Protein AF-A0A1M8A535-F1 (afdb_monomer)

Foldseek 3Di:
DPPDDDPVNVVVLLCDDLLQDDFPPQFQEKEWAAAPDPPDPQSCCQPVRNVSSNCVNYVRYHYHYHYDPFTWMWTDGNPDDIDIDGCPVNHSSRNSVVVRVVRVVVVVVPD

Secondary structure (DSSP, 8-state):
------HHHHHHHHSSSGGGSPPPTTEEEEEEEE-SS--SHHHHHIIIIIHHHHHHH-TT-EEEEEE-SS-EEEEEESSS--EEEE-TT--HHHHHHHHHHHHHHHHHTT-

pLDDT: mean 86.31, std 12.4, range [38.91, 96.44]

Solvent-accessible surface area (backbone atoms only — not comparable to full-atom values): 6331 Å² total; per-residue (Å²): 132,84,78,80,83,44,70,68,62,52,50,55,55,34,66,48,66,76,26,33,48,72,72,56,86,54,53,46,30,37,41,36,28,36,50,85,65,73,84,46,72,40,58,47,43,31,64,71,51,32,44,56,7,30,43,68,50,29,77,83,49,44,77,47,79,43,77,26,96,67,44,30,39,35,43,34,39,75,90,50,81,65,47,74,46,72,43,87,92,55,48,38,62,52,53,44,51,50,51,54,52,54,45,55,57,68,63,57,82,79,114

Structure (mmCIF, N/CA/C/O backbone):
data_AF-A0A1M8A535-F1
#
_entry.id   AF-A0A1M8A535-F1
#
loop_
_atom_site.group_PDB
_atom_site.id
_atom_site.type_symbol
_atom_site.label_atom_id
_atom_site.label_alt_id
_atom_site.label_comp_id
_atom_site.label_asym_id
_atom_site.label_entity_id
_atom_site.label_seq_id
_atom_site.pdbx_PDB_ins_code
_atom_site.Cartn_x
_atom_site.Cartn_y
_atom_site.Cartn_z
_atom_site.occupancy
_atom_site.B_iso_or_equiv
_atom_site.auth_seq_id
_atom_site.auth_comp_id
_atom_site.auth_asym_id
_atom_site.auth_atom_id
_atom_site.pdbx_PDB_model_num
ATOM 1 N N . MET A 1 1 ? -23.820 -14.191 14.172 1.00 38.91 1 MET A N 1
ATOM 2 C CA . MET A 1 1 ? -23.262 -15.226 13.271 1.00 38.91 1 MET A CA 1
ATOM 3 C C . MET A 1 1 ? -22.212 -14.581 12.381 1.00 38.91 1 MET A C 1
ATOM 5 O O . MET A 1 1 ? -22.563 -13.698 11.611 1.00 38.91 1 MET A O 1
ATOM 9 N N . ALA A 1 2 ? -20.935 -14.950 12.505 1.00 47.56 2 ALA A N 1
ATOM 10 C CA . ALA A 1 2 ? -19.912 -14.482 11.570 1.00 47.56 2 ALA A CA 1
ATOM 11 C C . ALA A 1 2 ? -20.130 -15.176 10.216 1.00 47.56 2 ALA A C 1
ATOM 13 O O . ALA A 1 2 ? -20.150 -16.405 10.156 1.00 47.56 2 ALA A O 1
ATOM 14 N N . ALA A 1 3 ? -20.345 -14.407 9.147 1.00 57.09 3 ALA A N 1
ATOM 15 C CA . ALA A 1 3 ? -20.502 -14.960 7.806 1.00 57.09 3 ALA A CA 1
ATOM 16 C C . ALA A 1 3 ? -19.264 -15.796 7.441 1.00 57.09 3 ALA A C 1
ATOM 18 O O . ALA A 1 3 ? -18.129 -15.324 7.550 1.00 57.09 3 ALA A O 1
ATOM 19 N N . ARG A 1 4 ? -19.480 -17.049 7.026 1.00 62.72 4 ARG A N 1
ATOM 20 C CA . ARG A 1 4 ? -18.416 -17.961 6.593 1.00 62.72 4 ARG A CA 1
ATOM 21 C C . ARG A 1 4 ? -17.758 -17.342 5.356 1.00 62.72 4 ARG A C 1
ATOM 23 O O . ARG A 1 4 ? -18.386 -17.261 4.304 1.00 62.72 4 ARG A O 1
ATOM 30 N N . ARG A 1 5 ? -16.523 -16.843 5.485 1.00 73.00 5 ARG A N 1
ATOM 31 C CA . ARG A 1 5 ? -15.773 -16.290 4.347 1.00 73.00 5 ARG A CA 1
ATOM 32 C C . ARG A 1 5 ? -15.530 -17.417 3.346 1.00 73.00 5 ARG A C 1
ATOM 34 O O . ARG A 1 5 ? -14.798 -18.354 3.644 1.00 73.00 5 ARG A O 1
ATOM 41 N N . THR A 1 6 ? -16.166 -17.341 2.183 1.00 90.62 6 THR A N 1
ATOM 42 C CA . THR A 1 6 ? -15.865 -18.234 1.063 1.00 90.62 6 THR A CA 1
ATOM 43 C C . THR A 1 6 ? -14.630 -17.717 0.334 1.00 90.62 6 THR A C 1
ATOM 45 O O . THR A 1 6 ? -14.406 -16.506 0.271 1.00 90.62 6 THR A O 1
ATOM 48 N N . LEU A 1 7 ? -13.830 -18.620 -0.236 1.00 86.12 7 LEU A N 1
ATOM 49 C CA . LEU A 1 7 ? -12.662 -18.238 -1.036 1.00 86.12 7 LEU A CA 1
ATOM 50 C C . LEU A 1 7 ? -13.058 -17.291 -2.180 1.00 86.12 7 LEU A C 1
ATOM 52 O O . LEU A 1 7 ? -12.413 -16.267 -2.375 1.00 86.12 7 LEU A O 1
ATOM 56 N N . ALA A 1 8 ? -14.172 -17.579 -2.860 1.00 88.94 8 ALA A N 1
ATOM 57 C CA . ALA A 1 8 ? -14.725 -16.722 -3.909 1.00 88.94 8 ALA A CA 1
ATOM 58 C C . ALA A 1 8 ? -15.005 -15.291 -3.413 1.00 88.94 8 ALA A C 1
ATOM 60 O O . ALA A 1 8 ? -14.661 -14.326 -4.089 1.00 88.94 8 ALA A O 1
ATOM 61 N N . GLY A 1 9 ? -15.561 -15.140 -2.205 1.00 89.44 9 GLY A N 1
ATOM 62 C CA . GLY A 1 9 ? -15.795 -13.825 -1.605 1.00 89.44 9 GLY A CA 1
ATOM 63 C C . GLY A 1 9 ? -14.505 -13.091 -1.226 1.00 89.44 9 GLY A C 1
ATOM 64 O O . GLY A 1 9 ? -14.452 -11.866 -1.309 1.00 89.44 9 GLY A O 1
ATOM 65 N N . VAL A 1 10 ? -13.452 -13.816 -0.833 1.00 89.44 10 VAL A N 1
ATOM 66 C CA . VAL A 1 10 ? -12.134 -13.219 -0.560 1.00 89.44 10 VAL A CA 1
ATOM 67 C C . VAL A 1 10 ? -11.491 -12.725 -1.853 1.00 89.44 10 VAL A C 1
ATOM 69 O O . VAL A 1 10 ? -11.068 -11.574 -1.901 1.00 89.44 10 VAL A O 1
ATOM 72 N N . VAL A 1 11 ? -11.479 -13.547 -2.905 1.00 90.94 11 VAL A N 1
ATOM 73 C CA . VAL A 1 11 ? -10.924 -13.166 -4.214 1.00 90.94 11 VAL A CA 1
ATOM 74 C C . VAL A 1 11 ? -11.663 -11.956 -4.777 1.00 90.94 11 VAL A C 1
ATOM 76 O O . VAL A 1 11 ? -11.015 -10.978 -5.133 1.00 90.94 11 VAL A O 1
AT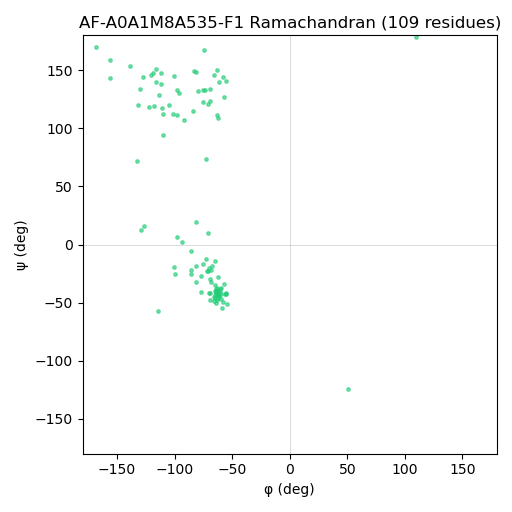OM 79 N N . ALA A 1 12 ? -13.001 -11.959 -4.749 1.00 90.75 12 ALA A N 1
ATOM 80 C CA . ALA A 1 12 ? -13.797 -10.822 -5.206 1.00 90.75 12 ALA A CA 1
ATOM 81 C C . ALA A 1 12 ? -13.408 -9.515 -4.493 1.00 90.75 12 ALA A C 1
ATOM 83 O O . ALA A 1 12 ? -13.267 -8.481 -5.137 1.00 90.75 12 ALA A O 1
ATOM 84 N N . ARG A 1 13 ? -13.160 -9.558 -3.174 1.00 90.00 13 ARG A N 1
ATOM 85 C CA . ARG A 1 13 ? -12.712 -8.381 -2.408 1.00 90.00 13 ARG A CA 1
ATOM 86 C C . ARG A 1 13 ? -11.295 -7.928 -2.751 1.00 90.00 13 ARG A C 1
ATOM 88 O O . ARG A 1 13 ? -11.016 -6.742 -2.583 1.00 90.00 13 ARG A O 1
ATOM 95 N N . LEU A 1 14 ? -10.416 -8.841 -3.164 1.00 92.19 14 LEU A N 1
ATOM 96 C CA . LEU A 1 14 ? -9.039 -8.532 -3.563 1.00 92.19 14 LEU A CA 1
ATOM 97 C C . LEU A 1 14 ? -8.968 -7.908 -4.963 1.00 92.19 14 LEU A C 1
ATOM 99 O O . LEU A 1 14 ? -8.065 -7.127 -5.239 1.00 92.19 14 LEU A O 1
ATOM 103 N N . THR A 1 15 ? -9.936 -8.215 -5.826 1.00 91.94 15 THR A N 1
ATOM 104 C CA . THR A 1 15 ? -9.985 -7.733 -7.215 1.00 91.94 15 THR A CA 1
ATOM 105 C C . THR A 1 15 ? -10.800 -6.450 -7.407 1.00 91.94 15 THR A C 1
ATOM 107 O O . THR A 1 15 ? -10.961 -5.997 -8.535 1.00 91.94 15 THR A O 1
ATOM 110 N N . THR A 1 16 ? -11.344 -5.863 -6.338 1.00 88.88 16 THR A N 1
ATOM 111 C CA . THR A 1 16 ? -12.184 -4.651 -6.396 1.00 88.88 16 THR A CA 1
ATOM 112 C C . THR A 1 16 ? -11.677 -3.575 -5.444 1.00 88.88 16 THR A C 1
ATOM 114 O O . THR A 1 16 ? -11.292 -3.908 -4.327 1.00 88.88 16 THR A O 1
ATOM 117 N N . GLY A 1 17 ? -11.782 -2.300 -5.824 1.00 86.94 17 GLY A N 1
ATOM 118 C CA . GLY A 1 17 ? -11.377 -1.153 -5.000 1.00 86.94 17 GLY A CA 1
ATOM 119 C C . GLY A 1 17 ? -10.124 -0.456 -5.529 1.00 86.94 17 GLY A C 1
ATOM 120 O O . GLY A 1 17 ? -9.547 -0.886 -6.525 1.00 86.94 17 GLY A O 1
ATOM 121 N N . ALA A 1 18 ? -9.702 0.616 -4.857 1.00 86.31 18 ALA A N 1
ATOM 122 C CA . ALA A 1 18 ? -8.587 1.449 -5.312 1.00 86.31 18 ALA A CA 1
ATOM 123 C C . ALA A 1 18 ? -7.246 0.695 -5.306 1.00 86.31 18 ALA A C 1
ATOM 125 O O . ALA A 1 18 ? -6.411 0.902 -6.179 1.00 86.31 18 ALA A O 1
ATOM 126 N N . GLY A 1 19 ? -7.028 -0.212 -4.352 1.00 88.44 19 GLY A N 1
ATOM 127 C CA . GLY A 1 19 ? -5.813 -1.024 -4.299 1.00 88.44 19 GLY A CA 1
ATOM 128 C C . GLY A 1 19 ? -5.741 -2.113 -5.372 1.00 88.44 19 GLY A C 1
ATOM 129 O O . GLY A 1 19 ? -4.678 -2.679 -5.574 1.00 88.44 19 GLY A O 1
ATOM 130 N N . ALA A 1 20 ? -6.825 -2.424 -6.089 1.00 92.31 20 ALA A N 1
ATOM 131 C CA . ALA A 1 20 ? -6.866 -3.546 -7.036 1.00 92.31 20 ALA A CA 1
ATOM 132 C C . ALA A 1 20 ? -6.243 -3.228 -8.415 1.00 92.31 20 ALA A C 1
ATOM 134 O O . ALA A 1 20 ? -6.526 -3.904 -9.406 1.00 92.31 20 ALA A O 1
ATOM 135 N N . HIS A 1 21 ? -5.405 -2.194 -8.497 1.00 91.62 21 HIS A N 1
ATOM 136 C CA . HIS A 1 21 ? -4.770 -1.746 -9.731 1.00 91.62 21 HIS A CA 1
ATOM 137 C C . HIS A 1 21 ? -3.322 -2.233 -9.842 1.00 91.62 21 HIS A C 1
ATOM 139 O O . HIS A 1 21 ? -2.583 -2.318 -8.858 1.00 91.62 21 HIS A O 1
ATOM 145 N N . ARG A 1 22 ? -2.902 -2.530 -11.077 1.00 91.81 22 ARG A N 1
ATOM 146 C CA . ARG A 1 22 ? -1.503 -2.839 -11.374 1.00 91.81 22 ARG A CA 1
ATOM 147 C C . ARG A 1 22 ? -0.658 -1.573 -11.334 1.00 91.81 22 ARG A C 1
ATOM 149 O O . ARG A 1 22 ? -1.019 -0.564 -11.937 1.00 91.81 22 ARG A O 1
ATOM 156 N N . LEU A 1 23 ? 0.473 -1.663 -10.651 1.00 91.19 23 LEU A N 1
ATOM 157 C CA . LEU A 1 23 ? 1.523 -0.664 -10.659 1.00 91.19 23 LEU A CA 1
ATOM 158 C C . LEU A 1 23 ? 2.424 -0.884 -11.886 1.00 91.19 23 LEU A C 1
ATOM 160 O O . LEU A 1 23 ? 2.583 -2.020 -12.345 1.00 91.19 23 LEU A O 1
ATOM 164 N N . PRO A 1 24 ? 3.018 0.179 -12.444 1.00 89.69 24 PRO A N 1
ATOM 165 C CA . PRO A 1 24 ? 4.021 0.056 -13.489 1.00 89.69 24 PRO A CA 1
ATOM 166 C C . PRO A 1 24 ? 5.263 -0.679 -12.971 1.00 89.69 24 PRO A C 1
ATOM 168 O O . PRO A 1 24 ? 5.623 -0.576 -11.799 1.00 89.69 24 PRO A O 1
ATOM 171 N N . ALA A 1 25 ? 5.947 -1.394 -13.867 1.00 87.00 25 ALA A N 1
ATOM 172 C CA . ALA A 1 25 ? 7.063 -2.279 -13.519 1.00 87.00 25 ALA A CA 1
ATOM 173 C C . ALA A 1 25 ? 8.294 -1.560 -12.937 1.00 87.00 25 ALA A C 1
ATOM 175 O O . ALA A 1 25 ? 9.180 -2.206 -12.384 1.00 87.00 25 ALA A O 1
ATOM 176 N N . ASN A 1 26 ? 8.371 -0.232 -13.065 1.00 89.06 26 ASN A N 1
ATOM 177 C CA . ASN A 1 26 ? 9.444 0.558 -12.472 1.00 89.06 26 ASN A CA 1
ATOM 178 C C . ASN A 1 26 ? 9.285 0.732 -10.952 1.00 89.06 26 ASN A C 1
ATOM 180 O O . ASN A 1 26 ? 10.272 1.091 -10.316 1.00 89.06 26 ASN A O 1
ATOM 184 N N . ILE A 1 27 ? 8.100 0.490 -10.376 1.00 92.19 27 ILE A N 1
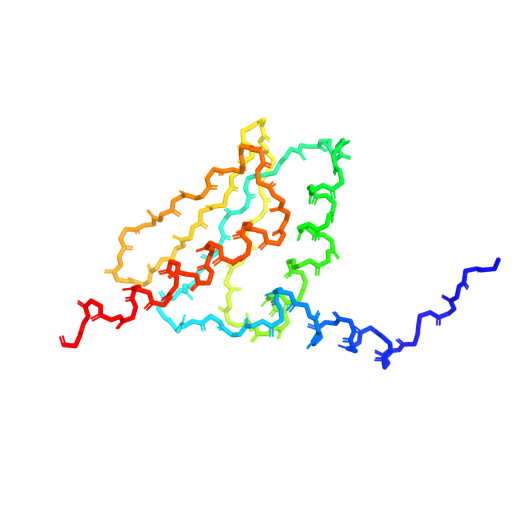ATOM 185 C CA . ILE A 1 27 ? 7.899 0.448 -8.924 1.00 92.19 27 ILE A CA 1
ATOM 186 C C . ILE A 1 27 ? 8.270 -0.943 -8.429 1.00 92.19 27 ILE A C 1
ATOM 188 O O . ILE A 1 27 ? 7.612 -1.931 -8.749 1.00 92.19 27 ILE A O 1
ATOM 192 N N . THR A 1 28 ? 9.324 -1.011 -7.625 1.00 93.25 28 THR A N 1
ATOM 193 C CA . THR A 1 28 ? 9.903 -2.273 -7.146 1.00 93.25 28 THR A CA 1
ATOM 194 C C . THR A 1 28 ? 9.457 -2.617 -5.734 1.00 93.25 28 THR A C 1
ATOM 196 O O . THR A 1 28 ? 9.406 -3.792 -5.367 1.00 93.25 28 THR A O 1
ATOM 199 N N . GLY A 1 29 ? 9.083 -1.613 -4.939 1.00 95.38 29 GLY A N 1
ATOM 200 C CA . GLY A 1 29 ? 8.607 -1.864 -3.593 1.00 95.38 29 GLY A CA 1
ATOM 201 C C . GLY A 1 29 ? 7.966 -0.676 -2.904 1.00 95.38 29 GLY A C 1
ATOM 202 O O . GLY A 1 29 ? 8.026 0.463 -3.371 1.00 95.38 29 GLY A O 1
ATOM 203 N N . LEU A 1 30 ? 7.357 -0.967 -1.761 1.00 96.19 30 LEU A N 1
ATOM 204 C CA . LEU A 1 30 ? 6.737 -0.004 -0.866 1.00 96.19 30 LEU A CA 1
ATOM 205 C C . LEU A 1 30 ? 7.241 -0.236 0.556 1.00 96.19 30 LEU A C 1
ATOM 207 O O . LEU A 1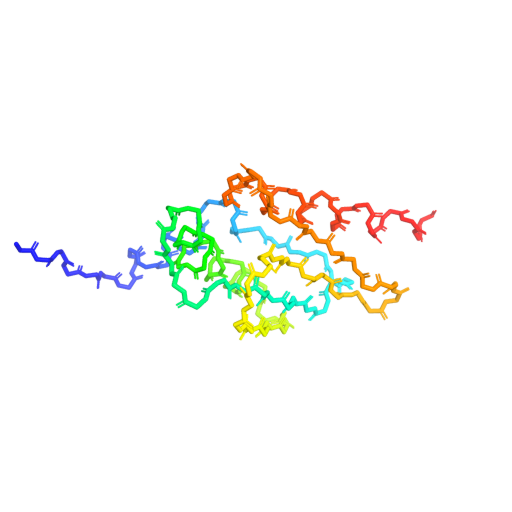 30 ? 7.214 -1.363 1.044 1.00 96.19 30 LEU A O 1
ATOM 211 N N . THR A 1 31 ? 7.612 0.838 1.247 1.00 96.44 31 THR A N 1
ATOM 212 C CA . THR A 1 31 ? 7.804 0.806 2.701 1.00 96.44 31 THR A CA 1
ATOM 213 C C . THR A 1 31 ? 6.703 1.623 3.349 1.00 96.44 31 THR A C 1
ATOM 215 O O . THR A 1 31 ? 6.583 2.829 3.126 1.00 96.44 31 THR A O 1
ATOM 218 N N . ILE A 1 32 ? 5.877 0.964 4.151 1.00 94.50 32 ILE A N 1
ATOM 219 C CA . ILE A 1 32 ? 4.754 1.576 4.844 1.00 94.50 32 ILE A CA 1
ATOM 220 C C . ILE A 1 32 ? 5.156 1.807 6.289 1.00 94.50 32 ILE A C 1
ATOM 222 O O . ILE A 1 32 ? 5.302 0.866 7.061 1.00 94.50 32 ILE A O 1
ATOM 226 N N . ARG A 1 33 ? 5.286 3.072 6.670 1.00 92.56 33 ARG A N 1
ATOM 227 C CA . ARG A 1 33 ? 5.486 3.481 8.057 1.00 92.56 33 ARG A CA 1
ATOM 228 C C . ARG A 1 33 ? 4.114 3.752 8.650 1.00 92.56 33 ARG A C 1
ATOM 230 O O . ARG A 1 33 ? 3.474 4.733 8.282 1.00 92.56 33 ARG A O 1
ATOM 237 N N . ALA A 1 34 ? 3.641 2.868 9.517 1.00 86.94 34 ALA A N 1
ATOM 238 C CA . ALA A 1 34 ? 2.295 2.919 10.073 1.00 86.94 34 ALA A CA 1
ATOM 239 C C . ALA A 1 34 ? 2.313 3.068 11.601 1.00 86.94 34 ALA A C 1
ATOM 241 O O . ALA A 1 34 ? 3.191 2.506 12.258 1.00 86.94 34 ALA A O 1
ATOM 242 N N . PRO A 1 35 ? 1.322 3.755 12.195 1.00 82.06 35 PRO A N 1
ATOM 243 C CA . PRO A 1 35 ? 1.205 3.840 13.643 1.00 82.06 35 PRO A CA 1
ATOM 244 C C . PRO A 1 35 ? 1.004 2.456 14.260 1.00 82.06 35 PRO A C 1
ATOM 246 O O . PRO A 1 35 ? 0.250 1.625 13.753 1.00 82.06 35 PRO A O 1
ATOM 249 N N . THR A 1 36 ? 1.664 2.222 15.397 1.00 79.94 36 THR A N 1
ATOM 250 C CA . THR A 1 36 ? 1.561 0.967 16.168 1.00 79.94 36 THR A CA 1
ATOM 251 C C . THR A 1 36 ? 0.143 0.714 16.675 1.00 79.94 36 THR A C 1
ATOM 253 O O . THR A 1 36 ? -0.272 -0.431 16.858 1.00 79.94 36 THR A O 1
ATOM 256 N N . LYS A 1 37 ? -0.618 1.790 16.890 1.00 79.50 37 LYS A N 1
ATOM 257 C CA . LYS A 1 37 ? -2.028 1.756 17.261 1.00 79.50 37 LYS A CA 1
ATOM 258 C C . LYS A 1 37 ? -2.859 2.251 16.089 1.00 79.50 37 LYS A C 1
ATOM 260 O O . LYS A 1 37 ? -2.851 3.437 15.775 1.00 79.50 37 LYS A O 1
ATOM 265 N N . PHE A 1 38 ? -3.633 1.348 15.494 1.00 72.81 38 PHE A N 1
ATOM 266 C CA . PHE A 1 38 ? -4.635 1.681 14.483 1.00 72.81 38 PHE A CA 1
ATOM 267 C C . PHE A 1 38 ? -5.842 2.363 15.141 1.00 72.81 38 PHE A C 1
ATOM 269 O O . PHE A 1 38 ? -6.893 1.753 15.346 1.00 72.81 38 PHE A O 1
ATOM 276 N N . SER A 1 39 ? -5.663 3.617 15.547 1.00 72.00 39 SER A N 1
ATOM 277 C CA . SER A 1 39 ? -6.697 4.425 16.196 1.00 72.00 39 SER A CA 1
ATOM 278 C C . SER A 1 39 ? -7.661 5.051 15.189 1.00 72.00 39 SER A C 1
ATOM 280 O O . SER A 1 39 ? -8.771 5.422 15.563 1.00 72.00 39 SER A O 1
ATOM 282 N N . THR A 1 40 ? -7.277 5.134 13.909 1.00 81.12 40 THR A N 1
ATOM 283 C CA . THR A 1 40 ? -8.090 5.769 12.869 1.00 81.12 40 THR A CA 1
ATOM 284 C C . THR A 1 40 ? -8.629 4.764 11.851 1.00 81.12 40 THR A C 1
ATOM 286 O O . THR A 1 40 ? -7.984 3.774 11.496 1.00 81.12 40 THR A O 1
ATOM 289 N N . LYS A 1 41 ? -9.828 5.043 11.321 1.00 85.56 41 LYS A N 1
ATOM 290 C CA . LYS A 1 41 ? -10.453 4.248 10.249 1.00 85.56 41 LYS A CA 1
ATOM 291 C C . LYS A 1 41 ? -9.565 4.163 9.001 1.00 85.56 41 LYS A C 1
ATOM 293 O O . LYS A 1 41 ? -9.573 3.139 8.320 1.00 85.56 41 LYS A O 1
ATOM 298 N N . ARG A 1 42 ? -8.803 5.220 8.703 1.00 88.56 42 ARG A N 1
ATOM 299 C CA . ARG A 1 42 ? -7.878 5.277 7.567 1.00 88.56 42 ARG A CA 1
ATOM 300 C C . ARG A 1 42 ? -6.832 4.176 7.649 1.00 88.56 42 ARG A C 1
ATOM 302 O O . ARG A 1 42 ? -6.716 3.408 6.702 1.00 88.56 42 ARG A O 1
ATOM 309 N N . ASP A 1 43 ? -6.110 4.092 8.763 1.00 85.00 43 ASP A N 1
ATOM 310 C CA . ASP A 1 43 ? -4.975 3.170 8.899 1.00 85.00 43 ASP A CA 1
ATOM 311 C C . ASP A 1 43 ? -5.458 1.717 8.774 1.00 85.00 43 ASP A C 1
ATOM 313 O O . ASP A 1 43 ? -4.865 0.904 8.065 1.00 85.00 43 ASP A O 1
ATOM 317 N N . TRP A 1 44 ? -6.618 1.427 9.376 1.00 85.75 44 TRP A N 1
ATOM 318 C CA . TRP A 1 44 ? -7.332 0.162 9.209 1.00 85.75 44 TRP A CA 1
ATOM 319 C C . TRP A 1 44 ? -7.677 -0.141 7.753 1.00 85.75 44 TRP A C 1
ATOM 321 O O . TRP A 1 44 ? -7.409 -1.244 7.279 1.00 85.75 44 TRP A O 1
ATOM 331 N N . THR A 1 45 ? -8.273 0.822 7.051 1.00 89.88 45 THR A N 1
ATOM 332 C CA . THR A 1 45 ? -8.718 0.644 5.661 1.00 89.88 45 THR A CA 1
ATOM 333 C C . THR A 1 45 ? -7.522 0.427 4.737 1.00 89.88 45 THR A C 1
ATOM 335 O O . THR A 1 45 ? -7.513 -0.511 3.944 1.00 89.88 45 THR A O 1
ATOM 338 N N . LEU A 1 46 ? -6.470 1.233 4.884 1.00 89.38 46 LEU A N 1
ATOM 339 C CA . LEU A 1 46 ? -5.280 1.138 4.048 1.00 89.38 46 LEU A CA 1
ATOM 340 C C . LEU A 1 46 ? -4.564 -0.202 4.250 1.00 89.38 46 LEU A C 1
ATOM 342 O O . LEU A 1 46 ? -4.291 -0.900 3.282 1.00 89.38 46 LEU A O 1
ATOM 346 N N . LEU A 1 47 ? -4.296 -0.593 5.498 1.00 90.00 47 LEU A N 1
ATOM 347 C CA . LEU A 1 47 ? -3.471 -1.771 5.780 1.00 90.00 47 LEU A CA 1
ATOM 348 C C . LEU A 1 47 ? -4.231 -3.091 5.681 1.00 90.00 47 LEU A C 1
ATOM 350 O O . LEU A 1 47 ? -3.633 -4.108 5.336 1.00 90.00 47 LEU A O 1
ATOM 354 N N . ARG A 1 48 ? -5.531 -3.112 6.001 1.00 89.25 48 ARG A N 1
ATOM 355 C CA . ARG A 1 48 ? -6.317 -4.357 5.994 1.00 89.25 48 ARG A CA 1
ATOM 356 C C . ARG A 1 48 ? -7.178 -4.554 4.760 1.00 89.25 48 ARG A C 1
ATOM 358 O O . ARG A 1 48 ? -7.588 -5.689 4.522 1.00 89.25 48 ARG A O 1
ATOM 365 N N . GLU A 1 49 ? -7.475 -3.501 4.005 1.00 91.44 49 GLU A N 1
ATOM 366 C CA . GLU A 1 49 ? -8.298 -3.616 2.798 1.00 91.44 49 GLU A CA 1
ATOM 367 C C . GLU A 1 49 ? -7.504 -3.298 1.537 1.00 91.44 49 GLU A C 1
ATOM 369 O O . GLU A 1 49 ? -7.405 -4.159 0.665 1.00 91.44 49 GLU A O 1
ATOM 374 N N . GLU A 1 50 ? -6.899 -2.114 1.445 1.00 93.50 50 GLU A N 1
ATOM 375 C CA . GLU A 1 50 ? -6.244 -1.689 0.202 1.00 93.50 50 GLU A CA 1
ATOM 376 C C . GLU A 1 50 ? -4.885 -2.355 -0.032 1.00 93.50 50 GLU A C 1
ATOM 378 O O . GLU A 1 50 ? -4.598 -2.777 -1.150 1.00 93.50 50 GLU A O 1
ATOM 383 N N . LEU A 1 51 ? -4.062 -2.520 1.003 1.00 93.19 51 LEU A N 1
ATOM 384 C CA . LEU A 1 51 ? -2.741 -3.131 0.867 1.00 93.19 51 LEU A CA 1
ATOM 385 C C . LEU A 1 51 ? -2.807 -4.590 0.379 1.00 93.19 51 LEU A C 1
ATOM 387 O O . LEU A 1 51 ? -2.090 -4.921 -0.566 1.00 93.19 51 LEU A O 1
ATOM 391 N N . PRO A 1 52 ? -3.682 -5.465 0.919 1.00 94.50 52 PRO A N 1
ATOM 392 C CA . PRO A 1 52 ? -3.842 -6.811 0.375 1.00 94.50 52 PRO A CA 1
ATOM 393 C C . PRO A 1 52 ? -4.277 -6.827 -1.092 1.00 94.50 52 PRO A C 1
ATOM 395 O O . PRO A 1 52 ? -3.800 -7.668 -1.850 1.00 94.50 52 PRO A O 1
ATOM 398 N N . ARG A 1 53 ? -5.152 -5.900 -1.510 1.00 95.31 53 ARG A N 1
ATOM 399 C CA . ARG A 1 53 ? -5.555 -5.759 -2.922 1.00 95.31 53 ARG A CA 1
ATOM 400 C C . ARG A 1 53 ? -4.361 -5.391 -3.798 1.00 95.31 53 ARG A C 1
ATOM 402 O O . ARG A 1 53 ? -4.172 -5.992 -4.852 1.00 95.31 53 ARG A O 1
ATOM 409 N N . LEU A 1 54 ? -3.530 -4.465 -3.322 1.00 94.12 54 LEU A N 1
ATOM 410 C CA . LEU A 1 54 ? -2.355 -3.987 -4.042 1.00 94.12 54 LEU A CA 1
ATOM 411 C C . LEU A 1 54 ? -1.311 -5.084 -4.227 1.00 94.12 54 LEU A C 1
ATOM 413 O O . LEU A 1 54 ? -0.830 -5.281 -5.340 1.00 94.12 54 LEU A O 1
ATOM 417 N N . VAL A 1 55 ? -1.010 -5.840 -3.171 1.00 95.00 55 VAL A N 1
ATOM 418 C CA . VAL A 1 55 ? -0.087 -6.983 -3.242 1.00 95.00 55 VAL A CA 1
ATOM 419 C C . VAL A 1 55 ? -0.653 -8.086 -4.136 1.00 95.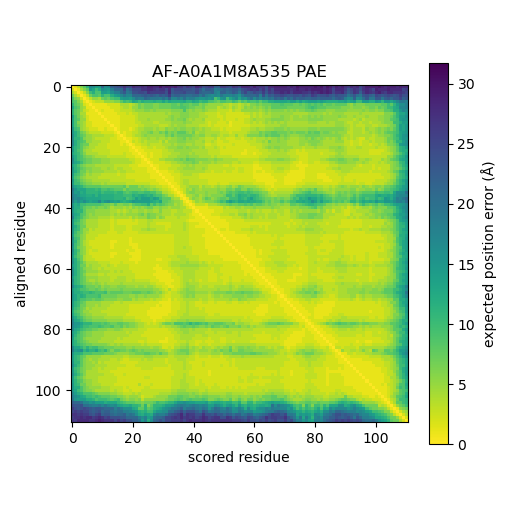00 55 VAL A C 1
ATOM 421 O O . VAL A 1 55 ? 0.073 -8.664 -4.939 1.00 95.00 55 VAL A O 1
ATOM 424 N N . TYR A 1 56 ? -1.962 -8.347 -4.061 1.00 95.25 56 TYR A N 1
ATOM 425 C CA . TYR A 1 56 ? -2.610 -9.343 -4.915 1.00 95.25 56 TYR A CA 1
ATOM 426 C C . TYR A 1 56 ? -2.535 -8.975 -6.405 1.00 95.25 56 TYR A C 1
ATOM 428 O O . TYR A 1 56 ? -2.259 -9.833 -7.243 1.00 95.25 56 TYR A O 1
ATOM 436 N N . ALA A 1 57 ? -2.738 -7.700 -6.745 1.00 95.00 57 ALA A N 1
ATOM 437 C CA . ALA A 1 57 ? -2.610 -7.212 -8.116 1.00 95.00 57 ALA A CA 1
ATOM 438 C C . ALA A 1 57 ? -1.148 -7.154 -8.606 1.00 95.00 57 ALA A C 1
A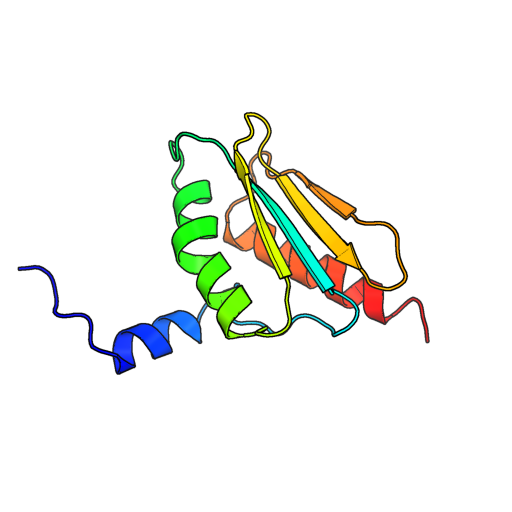TOM 440 O O . ALA A 1 57 ? -0.917 -7.196 -9.818 1.00 95.00 57 ALA A O 1
ATOM 441 N N . ASN A 1 58 ? -0.175 -7.076 -7.688 1.00 95.00 58 ASN A N 1
ATOM 442 C CA . ASN A 1 58 ? 1.244 -6.836 -7.968 1.00 95.00 58 ASN A CA 1
ATOM 443 C C . ASN A 1 58 ? 2.150 -7.826 -7.205 1.00 95.00 58 ASN A C 1
ATOM 445 O O . ASN A 1 58 ? 2.845 -7.431 -6.272 1.00 95.00 58 ASN A O 1
ATOM 449 N N . PRO A 1 59 ? 2.196 -9.111 -7.598 1.00 94.31 59 PRO A N 1
ATOM 450 C CA . PRO A 1 59 ? 2.887 -10.152 -6.829 1.00 94.31 59 PRO A CA 1
ATOM 451 C C . PRO A 1 59 ? 4.418 -10.010 -6.781 1.00 94.31 59 PRO A C 1
ATOM 453 O O . PRO A 1 59 ? 5.053 -10.612 -5.923 1.00 94.31 59 PRO A O 1
ATOM 456 N N . ALA A 1 60 ? 5.016 -9.242 -7.696 1.00 92.56 60 ALA A N 1
ATOM 457 C CA . ALA A 1 60 ? 6.454 -8.962 -7.706 1.00 92.56 60 ALA A CA 1
ATOM 458 C C . ALA A 1 60 ? 6.848 -7.765 -6.817 1.00 92.56 60 ALA A C 1
ATOM 460 O O . ALA A 1 60 ? 8.032 -7.464 -6.688 1.00 92.56 60 ALA A O 1
ATOM 461 N N . LEU A 1 61 ? 5.869 -7.062 -6.238 1.00 94.25 61 LEU A N 1
ATOM 462 C CA . LEU A 1 61 ? 6.095 -5.886 -5.408 1.00 94.25 61 LEU A CA 1
ATOM 463 C C . LEU A 1 61 ? 6.626 -6.299 -4.031 1.00 94.25 61 LEU A C 1
ATOM 465 O O . LEU A 1 61 ? 5.949 -7.026 -3.303 1.00 94.25 61 LEU A O 1
ATOM 469 N N . SER A 1 62 ? 7.794 -5.786 -3.641 1.00 95.56 62 SER A N 1
ATOM 470 C CA . SER A 1 62 ? 8.269 -5.924 -2.260 1.00 95.56 62 SER A CA 1
ATOM 471 C C . SER A 1 62 ? 7.498 -4.975 -1.345 1.00 95.56 62 SER A C 1
ATOM 473 O O . SER A 1 62 ? 7.348 -3.797 -1.666 1.00 95.56 62 SER A O 1
ATOM 475 N N . VAL A 1 63 ? 7.009 -5.456 -0.205 1.00 95.81 63 VAL A N 1
ATOM 476 C CA . VAL A 1 63 ? 6.272 -4.623 0.752 1.00 95.81 63 VAL A CA 1
ATOM 477 C C . VAL A 1 63 ? 6.804 -4.844 2.155 1.00 95.81 63 VAL A C 1
ATOM 479 O O . VAL A 1 63 ? 6.675 -5.938 2.700 1.00 95.81 63 VAL A O 1
ATOM 482 N N . ASP A 1 64 ? 7.294 -3.764 2.752 1.00 95.94 64 ASP A N 1
ATOM 483 C CA . ASP A 1 64 ? 7.722 -3.718 4.145 1.00 95.94 64 ASP A CA 1
ATOM 484 C C . ASP A 1 64 ? 6.782 -2.825 4.950 1.00 95.94 64 ASP A C 1
ATOM 486 O O . ASP A 1 64 ? 6.373 -1.754 4.495 1.00 95.94 64 ASP A O 1
ATOM 490 N N . VAL A 1 65 ? 6.429 -3.260 6.160 1.00 92.50 65 VAL A N 1
ATOM 491 C CA . VAL A 1 65 ? 5.586 -2.490 7.081 1.00 92.50 65 VAL A CA 1
ATOM 492 C C . VAL A 1 65 ? 6.349 -2.273 8.379 1.00 92.50 65 VAL A C 1
ATOM 494 O O . VAL A 1 65 ? 6.673 -3.224 9.087 1.00 92.50 65 VAL A O 1
ATOM 497 N N . GLU A 1 66 ? 6.605 -1.010 8.699 1.00 92.44 66 GLU A N 1
ATOM 498 C CA . GLU A 1 66 ? 7.377 -0.582 9.859 1.00 92.44 66 GLU A CA 1
ATOM 499 C C . GLU A 1 66 ? 6.500 0.230 10.824 1.00 92.44 66 GLU A C 1
ATOM 501 O O . GLU A 1 66 ? 5.709 1.074 10.388 1.00 92.44 66 GLU A O 1
ATOM 506 N N . PRO A 1 67 ? 6.639 0.033 12.145 1.00 89.38 67 PRO A N 1
ATOM 507 C CA . PRO A 1 67 ? 5.975 0.879 13.125 1.00 89.38 67 PRO A CA 1
ATOM 508 C C . PRO A 1 67 ? 6.574 2.295 13.135 1.00 89.38 67 PRO A C 1
ATOM 510 O O . PRO A 1 67 ? 7.791 2.469 13.180 1.00 89.38 67 PRO A O 1
ATOM 513 N N . SER A 1 68 ? 5.729 3.327 13.134 1.00 88.62 68 SER A N 1
ATOM 514 C CA . SER A 1 68 ? 6.157 4.727 13.219 1.00 88.62 68 SER A CA 1
ATOM 515 C C . SER A 1 68 ? 5.065 5.643 13.764 1.00 88.62 68 SER A C 1
ATOM 517 O O . SER A 1 68 ? 3.904 5.509 13.397 1.00 88.62 68 SER A O 1
ATOM 519 N N . GLU A 1 69 ? 5.449 6.641 14.560 1.00 83.75 69 GLU A N 1
ATOM 520 C CA . GLU A 1 69 ? 4.553 7.734 14.970 1.00 83.75 69 GLU A CA 1
ATOM 521 C C . GLU A 1 69 ? 4.170 8.653 13.792 1.00 83.75 69 GLU A C 1
ATOM 523 O O . GLU A 1 69 ? 3.139 9.320 13.825 1.00 83.75 69 GLU A O 1
ATOM 528 N N . HIS A 1 70 ? 4.975 8.666 12.721 1.00 86.69 70 HIS A N 1
ATOM 529 C CA . HIS A 1 70 ? 4.774 9.523 11.552 1.00 86.69 70 HIS A CA 1
ATOM 530 C C . HIS A 1 70 ? 4.365 8.683 10.345 1.00 86.69 70 HIS A C 1
ATOM 532 O O . HIS A 1 70 ? 5.196 8.137 9.611 1.00 86.69 70 HIS A O 1
ATOM 538 N N . ALA A 1 71 ? 3.055 8.586 10.146 1.00 89.81 71 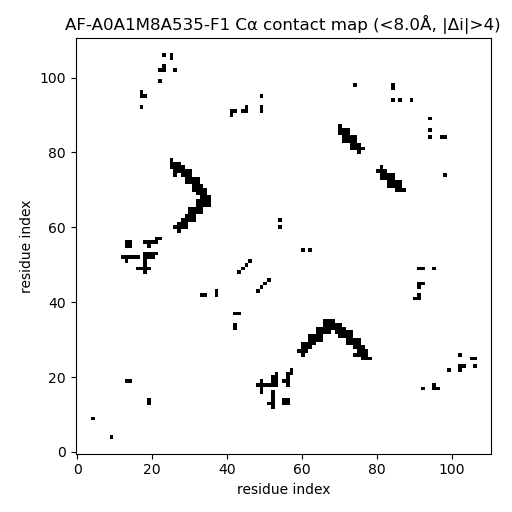ALA A N 1
ATOM 539 C CA . ALA A 1 71 ? 2.495 7.703 9.145 1.00 89.81 71 ALA A CA 1
ATOM 540 C C . ALA A 1 71 ? 2.799 8.171 7.709 1.00 89.81 71 ALA A C 1
ATOM 542 O O . ALA A 1 71 ? 2.487 9.303 7.316 1.00 89.81 71 ALA A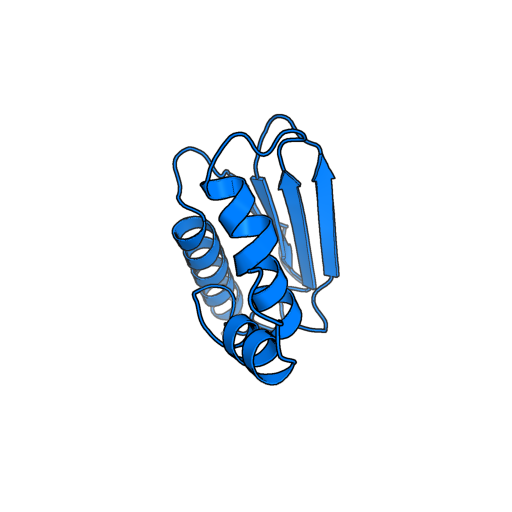 O 1
ATOM 543 N N . SER A 1 72 ? 3.432 7.302 6.925 1.00 93.38 72 SER A N 1
ATOM 544 C CA . SER A 1 72 ? 3.855 7.601 5.556 1.00 93.38 72 SER A CA 1
ATOM 545 C C . SER A 1 72 ? 4.007 6.342 4.703 1.00 93.38 72 SER A C 1
ATOM 547 O O . SER A 1 72 ?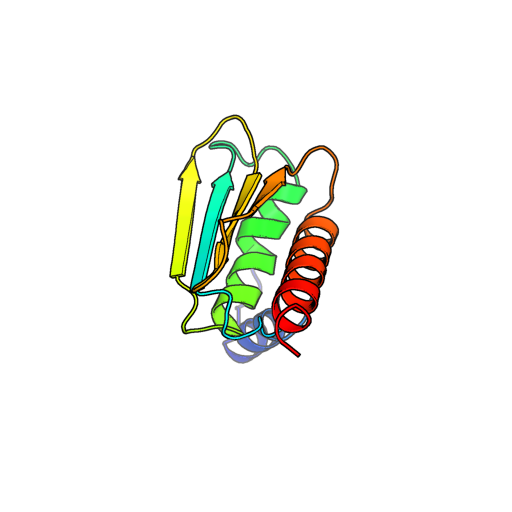 4.153 5.228 5.203 1.00 93.38 72 SER A O 1
ATOM 549 N N . LEU A 1 73 ? 3.958 6.525 3.387 1.00 94.56 73 LEU A N 1
ATOM 550 C CA . LEU A 1 73 ? 4.241 5.502 2.385 1.00 94.56 73 LEU A CA 1
ATOM 551 C C . LEU A 1 73 ? 5.450 5.953 1.570 1.00 94.56 73 LEU A C 1
ATOM 553 O O . LEU A 1 73 ? 5.391 6.980 0.901 1.00 94.56 73 LEU A O 1
ATOM 557 N N . GLN A 1 74 ? 6.525 5.181 1.588 1.00 95.00 74 GLN A N 1
ATOM 558 C CA . GLN A 1 74 ? 7.652 5.370 0.689 1.00 95.00 74 GLN A CA 1
ATOM 559 C C . GLN A 1 74 ? 7.505 4.447 -0.522 1.00 95.00 74 GLN A C 1
ATOM 561 O O . GLN A 1 74 ? 7.267 3.251 -0.373 1.00 95.00 74 GLN A O 1
ATOM 566 N N . VAL A 1 75 ? 7.644 5.018 -1.714 1.00 95.00 75 VAL A N 1
ATOM 567 C CA . VAL A 1 75 ? 7.568 4.331 -3.003 1.00 95.00 75 VAL A CA 1
ATOM 568 C C . VAL A 1 75 ? 8.974 4.194 -3.559 1.00 95.00 75 VAL A C 1
ATOM 570 O O . VAL A 1 75 ? 9.645 5.205 -3.789 1.00 95.00 75 VAL A O 1
ATOM 573 N N . HIS A 1 76 ? 9.406 2.956 -3.775 1.00 94.50 76 HIS A N 1
ATOM 574 C CA . HIS A 1 76 ? 10.721 2.627 -4.313 1.00 94.50 76 HIS A CA 1
ATOM 575 C C . HIS A 1 76 ? 10.626 2.353 -5.806 1.00 94.50 76 HIS A C 1
ATOM 577 O O . HIS A 1 76 ? 9.761 1.602 -6.263 1.00 94.50 76 HIS A O 1
ATOM 583 N N . TYR A 1 77 ? 11.535 2.965 -6.558 1.00 92.12 77 TYR A N 1
ATOM 584 C CA . TYR A 1 77 ? 11.618 2.832 -8.004 1.00 92.12 77 TYR A CA 1
ATOM 585 C C . TYR A 1 77 ? 12.941 2.168 -8.386 1.00 92.12 77 TYR A C 1
ATOM 587 O O . TYR A 1 77 ? 13.945 2.354 -7.703 1.00 92.12 77 TYR A O 1
ATOM 595 N N . ALA A 1 78 ? 12.971 1.447 -9.505 1.00 89.69 78 ALA A N 1
ATOM 596 C CA . ALA A 1 78 ? 14.192 0.817 -10.008 1.00 89.69 78 ALA A CA 1
ATOM 597 C C . ALA A 1 78 ? 15.274 1.845 -10.390 1.00 89.69 78 ALA A C 1
ATOM 599 O O . ALA A 1 78 ? 16.445 1.658 -10.082 1.00 89.69 78 ALA A O 1
ATOM 600 N N . ASN A 1 79 ? 14.869 2.940 -11.045 1.00 87.31 79 ASN A N 1
ATOM 601 C CA . ASN A 1 79 ? 15.780 3.893 -11.696 1.00 87.31 79 ASN A CA 1
ATOM 602 C C . ASN A 1 79 ? 15.554 5.346 -11.249 1.00 87.31 79 ASN A C 1
ATOM 604 O O . ASN A 1 79 ? 15.965 6.281 -11.934 1.00 87.31 79 ASN A O 1
ATOM 608 N N . MET A 1 80 ? 14.846 5.560 -10.139 1.00 86.62 80 MET A N 1
ATOM 609 C CA . MET A 1 80 ? 14.548 6.894 -9.619 1.00 86.62 80 MET A CA 1
ATOM 610 C C . MET A 1 80 ? 14.703 6.916 -8.098 1.00 86.62 80 MET A C 1
ATOM 612 O O . MET A 1 80 ? 14.496 5.889 -7.450 1.00 86.62 80 MET A O 1
ATOM 616 N N . PRO A 1 81 ? 15.008 8.082 -7.504 1.00 89.56 81 PRO A N 1
ATOM 617 C CA . PRO A 1 81 ? 14.970 8.233 -6.059 1.00 89.56 81 PRO A CA 1
ATOM 618 C C . PRO A 1 81 ? 13.599 7.850 -5.501 1.00 89.56 81 PRO A C 1
ATOM 620 O O . PRO A 1 81 ? 12.562 8.187 -6.084 1.00 89.56 81 PRO A O 1
ATOM 623 N N . ALA A 1 82 ? 13.603 7.181 -4.349 1.00 92.69 82 ALA A N 1
ATOM 624 C CA . ALA A 1 82 ? 12.378 6.869 -3.634 1.00 92.69 82 ALA A CA 1
ATOM 625 C C . ALA A 1 82 ? 11.613 8.157 -3.298 1.00 92.69 82 ALA A C 1
ATOM 627 O O . ALA A 1 82 ? 12.207 9.193 -2.989 1.00 92.69 82 ALA A O 1
ATOM 628 N N . ARG A 1 83 ? 10.283 8.093 -3.346 1.00 93.38 83 ARG A N 1
ATOM 629 C CA . ARG A 1 83 ? 9.416 9.234 -3.030 1.00 93.38 83 ARG A CA 1
ATOM 630 C C . ARG A 1 83 ? 8.499 8.898 -1.869 1.00 93.38 83 ARG A C 1
ATOM 632 O O . ARG A 1 83 ? 8.049 7.764 -1.755 1.00 93.38 83 ARG A O 1
ATOM 639 N N . THR A 1 84 ? 8.191 9.889 -1.042 1.00 94.50 84 THR A N 1
ATOM 640 C CA . THR A 1 84 ? 7.397 9.691 0.175 1.00 94.50 84 THR A CA 1
ATOM 641 C C . THR A 1 84 ? 6.050 10.388 0.067 1.00 94.50 84 THR A C 1
ATOM 643 O O . THR A 1 84 ? 5.985 11.586 -0.196 1.00 94.50 84 THR A O 1
ATOM 646 N N . ILE A 1 85 ? 4.984 9.643 0.338 1.00 93.12 85 ILE A N 1
ATOM 647 C CA . ILE A 1 85 ? 3.630 10.142 0.552 1.00 93.12 85 ILE A CA 1
ATOM 648 C C . ILE A 1 85 ? 3.402 10.237 2.057 1.00 93.12 85 ILE A C 1
ATOM 650 O O . ILE A 1 85 ? 3.307 9.227 2.757 1.00 93.12 85 ILE A O 1
ATOM 654 N N . VAL A 1 86 ? 3.293 11.459 2.569 1.00 92.19 86 VAL A N 1
ATOM 655 C CA . VAL A 1 86 ? 2.865 11.702 3.952 1.00 92.19 86 VAL A CA 1
ATOM 656 C C . VAL A 1 86 ? 1.344 11.588 4.015 1.00 92.19 86 VAL A C 1
ATOM 658 O O . VAL A 1 86 ? 0.649 12.160 3.168 1.00 92.19 86 VAL A O 1
ATOM 661 N N . TRP A 1 87 ? 0.824 10.839 4.995 1.00 89.31 87 TRP A N 1
ATOM 662 C CA . TRP A 1 87 ? -0.615 10.574 5.087 1.00 89.31 87 TRP A CA 1
ATOM 663 C C . TRP A 1 87 ? -1.409 11.826 5.470 1.00 89.31 87 TRP A C 1
ATOM 665 O O . TRP A 1 87 ? -2.448 12.070 4.870 1.00 89.31 87 TRP A O 1
ATOM 675 N N . GLY A 1 88 ? -0.925 12.638 6.419 1.00 85.75 88 GLY A N 1
ATOM 676 C CA . GLY A 1 88 ? -1.613 13.867 6.849 1.00 85.75 88 GLY A CA 1
ATOM 677 C C . GLY A 1 88 ? -3.087 13.610 7.185 1.00 85.75 88 GLY A C 1
ATOM 678 O O . GLY A 1 88 ? -3.378 12.700 7.961 1.00 85.75 88 GLY A O 1
ATOM 679 N N . ASP A 1 89 ? -3.994 14.341 6.533 1.00 86.50 89 ASP A N 1
ATOM 680 C CA . ASP A 1 89 ? -5.457 14.188 6.651 1.00 86.50 89 ASP A CA 1
ATOM 681 C C . ASP A 1 89 ? -6.091 13.337 5.528 1.00 86.50 89 ASP A C 1
ATOM 683 O O . ASP A 1 89 ? -7.313 13.226 5.434 1.00 86.50 89 ASP A O 1
ATOM 687 N N . LYS A 1 90 ? -5.279 12.727 4.655 1.00 90.38 90 LYS A N 1
ATOM 688 C CA . LYS A 1 90 ? -5.753 11.968 3.484 1.00 90.38 90 LYS A CA 1
ATOM 689 C C . LYS A 1 90 ? -6.518 10.718 3.905 1.00 90.38 90 LYS A C 1
ATOM 691 O O . LYS A 1 90 ? -6.150 10.059 4.880 1.00 90.38 90 LYS A O 1
ATOM 696 N N . SER A 1 91 ? -7.537 10.332 3.138 1.00 91.69 91 SER A N 1
ATOM 697 C CA . SER A 1 91 ? -8.175 9.024 3.307 1.00 91.69 91 SER A CA 1
ATOM 698 C C . SER A 1 91 ? -7.292 7.892 2.759 1.00 91.69 91 SER A C 1
ATOM 700 O O . SER A 1 91 ? -6.318 8.127 2.045 1.00 91.69 91 SER A O 1
ATOM 702 N N . ALA A 1 92 ? -7.632 6.636 3.069 1.00 90.25 92 ALA A N 1
ATOM 703 C CA . ALA A 1 92 ? -6.907 5.483 2.526 1.00 90.25 92 ALA A CA 1
ATOM 704 C C . ALA A 1 92 ? -6.974 5.445 0.990 1.00 90.25 92 ALA A C 1
ATOM 706 O O . ALA A 1 92 ? -5.966 5.199 0.335 1.00 90.25 92 ALA A O 1
ATOM 707 N N . THR A 1 93 ? -8.144 5.749 0.423 1.00 91.19 93 THR A N 1
ATOM 708 C CA . THR A 1 93 ? -8.354 5.824 -1.025 1.00 91.19 93 THR A CA 1
ATOM 709 C C . THR A 1 93 ? -7.495 6.914 -1.658 1.00 91.19 93 THR A C 1
ATOM 711 O O . THR A 1 93 ? -6.867 6.663 -2.682 1.00 91.19 93 THR A O 1
ATOM 714 N N . ASP A 1 94 ? -7.407 8.093 -1.033 1.00 93.25 94 ASP A N 1
ATOM 715 C CA . ASP A 1 94 ? -6.600 9.203 -1.556 1.00 93.25 94 ASP A CA 1
ATOM 716 C C . ASP A 1 94 ? -5.112 8.853 -1.579 1.00 93.25 94 ASP A C 1
ATOM 718 O O . ASP A 1 94 ? -4.435 9.130 -2.565 1.00 93.25 94 ASP A O 1
ATOM 722 N N . ILE A 1 95 ? -4.612 8.175 -0.539 1.00 92.50 95 ILE A N 1
ATOM 723 C CA . ILE A 1 95 ? -3.221 7.695 -0.485 1.00 92.50 95 ILE A CA 1
ATOM 724 C C . ILE A 1 95 ? -2.939 6.731 -1.645 1.00 92.50 95 ILE A C 1
ATOM 726 O O . ILE A 1 95 ? -1.894 6.821 -2.290 1.00 92.50 95 ILE A O 1
ATOM 730 N N . VAL A 1 96 ? -3.871 5.821 -1.937 1.00 92.31 96 VAL A N 1
ATOM 731 C CA . VAL A 1 96 ? -3.730 4.873 -3.051 1.00 92.31 96 VAL A CA 1
ATOM 732 C C . VAL A 1 96 ? -3.813 5.586 -4.401 1.00 92.31 96 VAL A C 1
ATOM 734 O O . VAL A 1 96 ? -3.015 5.304 -5.291 1.00 92.31 96 VAL A O 1
ATOM 737 N N . HIS A 1 97 ? -4.728 6.537 -4.573 1.00 92.38 97 HIS A N 1
ATOM 738 C CA . HIS A 1 97 ? -4.812 7.326 -5.802 1.00 92.38 97 HIS A CA 1
ATOM 739 C C . HIS A 1 97 ? -3.562 8.178 -6.034 1.00 92.38 97 HIS A C 1
ATOM 741 O O . HIS A 1 97 ? -3.100 8.286 -7.170 1.00 92.38 97 HIS A O 1
ATOM 747 N N . GLU A 1 98 ? -2.983 8.748 -4.980 1.00 93.50 98 GLU A N 1
ATOM 748 C CA . GLU A 1 98 ? -1.724 9.485 -5.062 1.00 93.50 98 GLU A CA 1
ATOM 749 C C . GLU A 1 98 ? -0.572 8.557 -5.460 1.00 93.50 98 GLU A C 1
ATOM 751 O O . GLU A 1 98 ? 0.172 8.891 -6.381 1.00 93.50 98 GLU A O 1
ATOM 756 N N . LEU A 1 99 ? -0.490 7.352 -4.880 1.00 92.38 99 LEU A N 1
ATOM 757 C CA . LEU A 1 99 ? 0.451 6.314 -5.315 1.00 92.38 99 LEU A CA 1
ATOM 758 C C . LEU A 1 99 ? 0.295 6.015 -6.812 1.00 92.38 99 LEU A C 1
ATOM 760 O O . LEU A 1 99 ? 1.279 6.049 -7.546 1.00 92.38 99 LEU A O 1
ATOM 764 N N . LEU A 1 100 ? -0.929 5.755 -7.278 1.00 90.38 100 LEU A N 1
ATOM 765 C CA . LEU A 1 100 ? -1.199 5.458 -8.688 1.00 90.38 100 LEU A CA 1
ATOM 766 C C . LEU A 1 100 ? -0.848 6.639 -9.598 1.00 90.38 100 LEU A C 1
ATOM 768 O O . LEU A 1 100 ? -0.319 6.450 -10.691 1.00 90.38 100 LEU A O 1
ATOM 772 N N . THR A 1 101 ? -1.097 7.863 -9.144 1.00 89.12 101 THR A N 1
ATOM 773 C CA . THR A 1 101 ? -0.753 9.081 -9.882 1.00 89.12 101 THR A CA 1
ATOM 774 C C . THR A 1 101 ? 0.762 9.228 -10.006 1.00 89.12 101 THR A C 1
ATOM 776 O O . THR A 1 101 ? 1.275 9.405 -11.109 1.00 89.12 101 THR A O 1
ATOM 779 N N . MET A 1 102 ? 1.500 9.074 -8.903 1.00 86.06 102 MET A N 1
ATOM 780 C CA . MET A 1 102 ? 2.967 9.101 -8.903 1.00 86.06 102 MET A CA 1
ATOM 781 C C . MET A 1 102 ? 3.559 8.001 -9.784 1.00 86.06 102 MET A C 1
ATOM 783 O O . MET A 1 102 ? 4.528 8.239 -10.504 1.00 86.06 102 MET A O 1
ATOM 787 N N . ALA A 1 103 ? 2.939 6.824 -9.763 1.00 82.44 103 ALA A N 1
ATOM 788 C CA . ALA A 1 103 ? 3.330 5.688 -10.572 1.00 82.44 103 ALA A CA 1
ATOM 789 C C . ALA A 1 103 ? 3.224 5.974 -12.076 1.00 82.44 103 ALA A C 1
ATOM 791 O O . ALA A 1 103 ? 4.147 5.663 -12.826 1.00 82.44 103 ALA A O 1
ATOM 792 N N . ARG A 1 104 ? 2.131 6.612 -12.520 1.00 77.75 104 ARG A N 1
ATOM 793 C CA . ARG A 1 104 ? 1.916 6.951 -13.938 1.00 77.75 104 ARG A CA 1
ATOM 794 C C . ARG A 1 104 ? 2.973 7.919 -14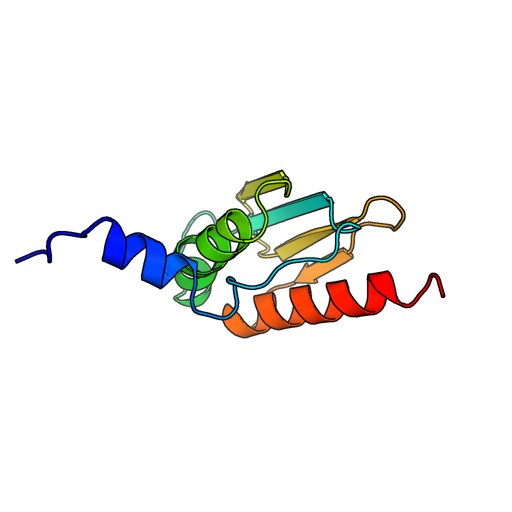.465 1.00 77.75 104 ARG A C 1
ATOM 796 O O . ARG A 1 104 ? 3.594 7.637 -15.484 1.00 77.75 104 ARG A O 1
ATOM 803 N N . PHE A 1 105 ? 3.250 8.999 -13.736 1.00 68.81 105 PHE A N 1
ATOM 804 C CA . PHE A 1 105 ? 4.227 10.004 -14.174 1.00 68.81 105 PHE A CA 1
ATOM 805 C C . PHE A 1 105 ? 5.681 9.519 -14.118 1.00 68.81 105 PHE A C 1
ATOM 807 O O . PHE A 1 105 ? 6.532 10.031 -14.840 1.00 68.81 105 PHE A O 1
ATOM 814 N N . ALA A 1 106 ? 5.983 8.509 -13.300 1.00 64.50 106 ALA A N 1
ATOM 815 C CA . ALA A 1 106 ? 7.300 7.880 -13.295 1.00 64.50 106 ALA A CA 1
ATOM 816 C C . ALA A 1 106 ? 7.576 7.051 -14.569 1.00 64.50 106 ALA A C 1
ATOM 818 O O . ALA A 1 106 ? 8.737 6.780 -14.866 1.00 64.50 106 ALA A O 1
ATOM 819 N N . GLY A 1 107 ? 6.538 6.643 -15.311 1.00 56.00 107 GLY A N 1
ATOM 820 C CA . GLY A 1 107 ? 6.672 5.940 -16.593 1.00 56.00 107 GLY A CA 1
ATOM 821 C C . GLY A 1 107 ? 6.834 6.863 -17.807 1.00 56.00 107 GLY A C 1
ATOM 822 O O . GLY A 1 107 ? 7.424 6.455 -18.800 1.00 56.00 107 GLY A O 1
ATOM 823 N N . GLU A 1 108 ? 6.350 8.106 -17.729 1.00 52.16 108 GLU A N 1
ATOM 824 C CA . GLU A 1 108 ? 6.356 9.063 -18.851 1.00 52.16 108 GLU A CA 1
ATOM 825 C C . GLU A 1 108 ? 7.670 9.852 -18.975 1.00 52.16 108 GLU A C 1
ATOM 827 O O . GLU A 1 108 ? 8.014 10.305 -20.060 1.00 52.16 108 GLU A O 1
ATOM 832 N N . ALA A 1 109 ? 8.461 9.968 -17.903 1.00 46.56 109 ALA A N 1
ATOM 833 C CA . ALA A 1 109 ? 9.737 10.699 -17.909 1.00 46.56 109 ALA A CA 1
ATOM 834 C C . ALA A 1 109 ? 10.876 10.008 -18.701 1.00 46.56 109 ALA A C 1
ATOM 836 O O . ALA A 1 109 ? 12.033 10.410 -18.589 1.00 46.56 109 ALA A O 1
ATOM 837 N N . GLN A 1 110 ? 10.568 8.949 -19.457 1.00 44.84 110 GLN A N 1
ATOM 838 C CA . GLN A 1 110 ? 11.521 8.153 -20.240 1.00 44.84 110 GLN A CA 1
ATOM 839 C C . GLN A 1 110 ? 11.101 7.963 -21.711 1.00 44.84 110 GLN A C 1
ATOM 841 O O . GLN A 1 110 ? 11.682 7.116 -22.386 1.00 44.84 110 GLN A O 1
ATOM 846 N N . SER A 1 111 ? 10.100 8.707 -22.206 1.00 42.22 111 SER A N 1
ATOM 847 C CA . SER A 1 111 ? 9.712 8.714 -23.631 1.00 42.22 111 SER A CA 1
ATOM 848 C C . SER A 1 111 ? 10.292 9.905 -24.382 1.00 42.22 111 SER A C 1
ATOM 850 O O . SER A 1 111 ? 10.262 11.020 -23.815 1.00 42.22 111 SER A O 1
#

Radius of gyration: 14.6 Å; Cα contacts (8 Å, |Δi|>4): 163; chains: 1; bounding box: 39×32×41 Å

Sequence (111 aa):
MAARRTLAGVVARLTTGAGAHRLPANITGLTIRAPTKFSTKRDWTLLREELPRLVYANPALSVDVEPSEHASLQVHYANMPARTIVWGDKSATDIVHELLTMARFAGEAQS

Nearest PDB structures (foldseek):
  6nf8-assembly1_c  TM=8.159E-01  e=1.526E-05  Bos taurus
  7ard-assembly1_S  TM=8.566E-01  e=6.327E-05  Polytomella sp. Pringsheim 198.80
  6zse-assembly1_AT  TM=7.692E-01  e=4.580E-05  Homo sapiens
  7aoi-assembly1_Ag  TM=8.221E-01  e=2.986E-04  Trypanosoma brucei
  8gzu-assembly1_A2  TM=7.360E-01  e=3.624E-04  Tetrahymena thermophila SB210

Organism: Malassezia sympodialis (strain ATCC 42132) (NCBI:txid1230383)

Mean predicted aligned error: 5.88 Å